Protein AF-A0A1Q3L3G5-F1 (afdb_monomer)

Radius of gyration: 11.55 Å; Cα contacts (8 Å, |Δi|>4): 108; chains: 1; bounding box: 30×20×27 Å

Secondary structure (DSSP, 8-state):
-PPPPPPPPTTS-TTEEEETTEEEE-TTT--EE--S-GGGGGTSSB--STT---B--HHHHHHTT-----

Sequence (70 aa):
MSVEMLPTVPGFTSGVVGIAPYRLQCAGCGSIETPEYLILMRTKFYGFRHGDLRRLCEACATAAGYEVTE

Foldseek 3Di:
DDADAADADPPDAPQFRDVVQTWGAAPPRRDIDRDPDPVVQVQQFDLPPDPDSGGHGPVVCVVVVGDRDD

Structure (mmCIF, N/CA/C/O backbone):
data_AF-A0A1Q3L3G5-F1
#
_entry.id   AF-A0A1Q3L3G5-F1
#
loop_
_atom_site.group_PDB
_atom_site.id
_atom_site.type_symbol
_atom_site.label_atom_id
_atom_site.label_alt_id
_atom_site.label_comp_id
_atom_site.label_asym_id
_atom_site.label_entity_id
_atom_site.label_seq_id
_atom_site.pdbx_PDB_ins_code
_atom_site.Cartn_x
_atom_site.Cartn_y
_atom_site.Cartn_z
_atom_site.occupancy
_atom_site.B_iso_or_equiv
_atom_site.auth_seq_id
_atom_site.auth_comp_id
_atom_site.auth_asym_id
_atom_site.auth_atom_id
_atom_site.pdbx_PDB_model_num
ATOM 1 N N . MET A 1 1 ? -20.693 7.837 -5.983 1.00 49.31 1 MET A N 1
ATOM 2 C CA . MET A 1 1 ? -19.527 7.785 -6.887 1.00 49.31 1 MET A CA 1
ATOM 3 C C . MET A 1 1 ? -18.864 6.440 -6.675 1.00 49.31 1 MET A C 1
ATOM 5 O O . MET A 1 1 ? -18.514 6.138 -5.542 1.00 49.31 1 MET A O 1
ATOM 9 N N . SER A 1 2 ? -18.804 5.603 -7.704 1.00 59.50 2 SER A N 1
ATOM 10 C CA . SER A 1 2 ? -18.139 4.299 -7.643 1.00 59.50 2 SER A CA 1
ATOM 11 C C . SER A 1 2 ? -16.634 4.533 -7.742 1.00 59.50 2 SER A C 1
ATOM 13 O O . SER A 1 2 ? -16.189 5.209 -8.665 1.00 59.50 2 SER A O 1
ATOM 15 N N . VAL A 1 3 ? -15.861 4.031 -6.787 1.00 76.00 3 VAL A N 1
ATOM 16 C CA . VAL A 1 3 ? -14.398 4.112 -6.819 1.00 76.00 3 VAL A CA 1
ATOM 17 C C . VAL A 1 3 ? -13.872 3.029 -7.764 1.00 76.00 3 VAL A C 1
ATOM 19 O O . VAL A 1 3 ? -14.204 1.858 -7.591 1.00 76.00 3 VAL A O 1
ATOM 22 N N . GLU A 1 4 ? -13.069 3.403 -8.761 1.00 85.69 4 GLU A N 1
ATOM 23 C CA . GLU A 1 4 ? -12.448 2.447 -9.685 1.00 85.69 4 GLU A CA 1
ATOM 24 C C . GLU A 1 4 ? -11.215 1.791 -9.043 1.00 85.69 4 GLU A C 1
ATOM 26 O O . GLU A 1 4 ? -10.247 2.462 -8.678 1.00 85.69 4 GLU A O 1
ATOM 31 N N . MET A 1 5 ? -11.253 0.464 -8.904 1.00 90.00 5 MET A N 1
ATOM 32 C CA . MET A 1 5 ? -10.166 -0.330 -8.330 1.00 90.00 5 MET A CA 1
ATOM 33 C C . MET A 1 5 ? -9.325 -0.955 -9.439 1.00 90.00 5 MET A C 1
ATOM 35 O O . MET A 1 5 ? -9.831 -1.716 -10.264 1.00 90.00 5 MET A O 1
ATOM 39 N N . LEU A 1 6 ? -8.032 -0.647 -9.439 1.00 90.88 6 LEU A N 1
ATOM 40 C CA . LEU A 1 6 ? -7.069 -1.191 -10.382 1.00 90.88 6 LEU A CA 1
ATOM 41 C C . LEU A 1 6 ? -6.637 -2.600 -9.947 1.00 90.88 6 LEU A C 1
ATOM 43 O O . LEU A 1 6 ? -6.569 -2.896 -8.748 1.00 90.88 6 LEU A O 1
ATOM 47 N N . PRO A 1 7 ? -6.309 -3.486 -10.901 1.00 90.88 7 PRO A N 1
ATOM 48 C CA . PRO A 1 7 ? -5.809 -4.811 -10.571 1.00 90.88 7 PRO A CA 1
ATOM 49 C C . PRO A 1 7 ? -4.471 -4.718 -9.832 1.00 90.88 7 PRO A C 1
ATOM 51 O O . PRO A 1 7 ? -3.587 -3.938 -10.193 1.00 90.88 7 PRO A O 1
ATOM 54 N N . THR A 1 8 ? -4.310 -5.554 -8.806 1.00 90.06 8 THR A N 1
ATOM 55 C CA . THR A 1 8 ? -3.020 -5.711 -8.125 1.00 90.06 8 THR A CA 1
ATOM 56 C C . THR A 1 8 ? -2.022 -6.403 -9.057 1.00 90.06 8 THR A C 1
ATOM 58 O O . THR A 1 8 ? -2.377 -7.354 -9.755 1.00 90.06 8 THR A O 1
ATOM 61 N N . VAL A 1 9 ? -0.769 -5.944 -9.062 1.00 88.56 9 VAL A N 1
ATOM 62 C CA . VAL A 1 9 ? 0.318 -6.547 -9.842 1.00 88.56 9 VAL A CA 1
ATOM 63 C C . VAL A 1 9 ? 0.522 -8.004 -9.390 1.00 88.56 9 VAL A C 1
ATOM 65 O O . VAL A 1 9 ? 0.682 -8.250 -8.191 1.00 88.56 9 VAL A O 1
ATOM 68 N N . PRO A 1 10 ? 0.539 -8.988 -10.311 1.00 88.62 10 PRO A N 1
ATOM 69 C CA . PRO A 1 10 ? 0.724 -10.392 -9.954 1.00 88.62 10 PRO A CA 1
ATOM 70 C C . PRO A 1 10 ? 1.997 -10.630 -9.133 1.00 88.62 10 PRO A C 1
ATOM 72 O O . PRO A 1 10 ? 3.070 -10.145 -9.484 1.00 88.62 10 PRO A O 1
ATOM 75 N N . GLY A 1 11 ? 1.876 -11.388 -8.040 1.00 83.00 11 GLY A N 1
ATOM 76 C CA . GLY A 1 11 ? 2.986 -11.671 -7.120 1.00 83.00 11 GLY A CA 1
ATOM 77 C C . GLY A 1 11 ? 3.261 -10.578 -6.079 1.00 83.00 11 GLY A C 1
ATOM 78 O O . GLY A 1 11 ? 4.122 -10.772 -5.224 1.00 83.00 11 GLY A O 1
ATOM 79 N N . PHE A 1 12 ? 2.523 -9.463 -6.105 1.00 80.62 12 PHE A N 1
ATOM 80 C CA . PHE A 1 12 ? 2.623 -8.395 -5.110 1.00 80.62 12 PHE A CA 1
ATOM 81 C C . PHE A 1 12 ? 1.437 -8.403 -4.146 1.00 80.62 12 PHE A C 1
ATOM 83 O O . PHE A 1 12 ? 0.376 -8.969 -4.410 1.00 80.62 12 PHE A O 1
ATOM 90 N N . THR A 1 13 ? 1.625 -7.768 -2.990 1.00 78.50 13 THR A N 1
ATOM 91 C CA . THR A 1 13 ? 0.558 -7.618 -1.999 1.00 78.50 13 THR A CA 1
ATOM 92 C C . THR A 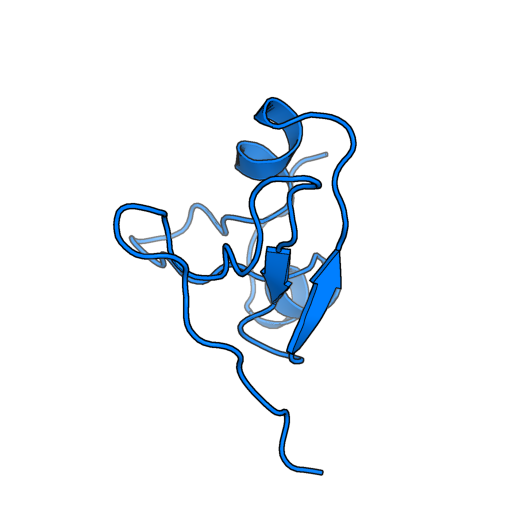1 13 ? -0.569 -6.725 -2.521 1.00 78.50 13 THR A C 1
ATOM 94 O O . THR A 1 13 ? -0.337 -5.827 -3.331 1.00 78.50 13 THR A O 1
ATOM 97 N N . SER A 1 14 ? -1.786 -6.954 -2.018 1.00 81.00 14 SER A N 1
ATOM 98 C CA . SER A 1 14 ? -2.992 -6.203 -2.382 1.00 81.00 14 SER A CA 1
ATOM 99 C C . SER A 1 14 ? -2.772 -4.685 -2.379 1.00 81.00 14 SER A C 1
ATOM 101 O O . SER A 1 14 ? -2.161 -4.118 -1.464 1.00 81.00 14 SER A O 1
ATOM 103 N N . GLY A 1 15 ? -3.263 -4.034 -3.433 1.00 83.31 15 GLY A N 1
ATOM 104 C CA . GLY A 1 15 ? -3.166 -2.590 -3.624 1.00 83.31 15 GLY A CA 1
ATOM 105 C C . GLY A 1 15 ? -1.854 -2.114 -4.249 1.00 83.31 15 GLY A C 1
ATOM 106 O O . GLY A 1 15 ? -1.727 -0.921 -4.489 1.00 83.31 15 GLY A O 1
ATOM 107 N N . VAL A 1 16 ? -0.882 -2.981 -4.556 1.00 87.25 16 VAL A N 1
ATOM 108 C CA . VAL A 1 16 ? 0.246 -2.600 -5.426 1.00 87.25 16 VAL A CA 1
ATOM 109 C C . VAL A 1 16 ? -0.229 -2.624 -6.876 1.00 87.25 16 VAL A C 1
ATOM 111 O O . VAL A 1 16 ? -0.540 -3.687 -7.401 1.00 87.25 16 VAL A O 1
ATOM 114 N N . VAL A 1 17 ? -0.273 -1.465 -7.528 1.00 91.00 17 VAL A N 1
ATOM 115 C CA . VAL A 1 17 ? -0.826 -1.274 -8.885 1.00 91.00 17 VAL A CA 1
ATOM 116 C C . VAL A 1 17 ? 0.226 -0.768 -9.887 1.00 91.00 17 VAL A C 1
ATOM 118 O O . VAL A 1 17 ? -0.086 -0.468 -11.036 1.00 91.00 17 VAL A O 1
ATOM 121 N N . GLY A 1 18 ? 1.491 -0.665 -9.464 1.00 90.25 18 GLY A N 1
ATOM 122 C CA . GLY A 1 18 ? 2.641 -0.306 -10.300 1.00 90.25 18 GLY A CA 1
ATOM 123 C C . GLY A 1 18 ? 3.965 -0.519 -9.560 1.00 90.25 18 GLY A C 1
ATOM 124 O O . GLY A 1 18 ? 3.979 -0.505 -8.330 1.00 90.25 18 GLY A O 1
ATOM 125 N N . ILE A 1 19 ? 5.060 -0.738 -10.301 1.00 85.00 19 ILE A N 1
ATOM 126 C CA . ILE A 1 19 ? 6.378 -1.130 -9.750 1.00 85.00 19 ILE A CA 1
ATOM 127 C C . ILE A 1 19 ? 7.560 -0.250 -10.202 1.00 85.00 19 ILE A C 1
ATOM 129 O O . ILE A 1 19 ? 8.634 -0.335 -9.617 1.00 85.00 19 IL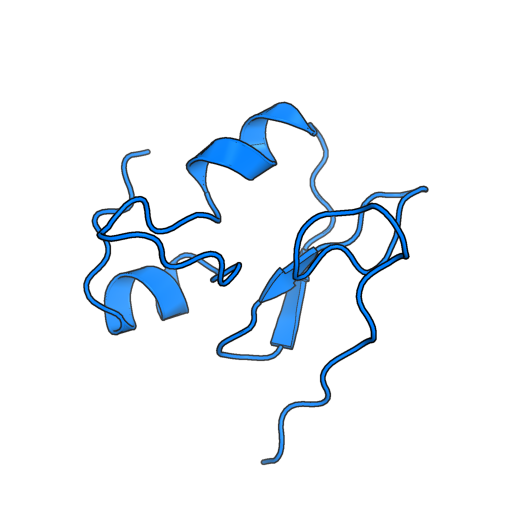E A O 1
ATOM 133 N N . ALA A 1 20 ? 7.384 0.603 -11.215 1.00 84.19 20 ALA A N 1
ATOM 134 C CA . ALA A 1 20 ? 8.423 1.503 -11.727 1.00 84.19 20 ALA A CA 1
ATOM 135 C C . ALA A 1 20 ? 7.802 2.782 -12.342 1.00 84.19 20 ALA A C 1
ATOM 137 O O . ALA A 1 20 ? 7.617 2.843 -13.558 1.00 84.19 20 ALA A O 1
ATOM 138 N N . PRO A 1 21 ? 7.444 3.798 -11.533 1.00 80.31 21 PRO A N 1
ATOM 139 C CA . PRO A 1 21 ? 7.596 3.861 -10.078 1.00 80.31 21 PRO A CA 1
ATOM 140 C C . PRO A 1 21 ? 6.556 3.002 -9.346 1.00 80.31 21 PRO A C 1
ATOM 142 O O . PRO A 1 21 ? 5.545 2.590 -9.925 1.00 80.31 21 PRO A O 1
ATOM 145 N N . TYR A 1 22 ? 6.804 2.718 -8.065 1.00 84.56 22 TYR A N 1
ATOM 146 C CA . TYR A 1 22 ? 5.818 2.026 -7.239 1.00 84.56 22 TYR A CA 1
ATOM 147 C C . TYR A 1 22 ? 4.540 2.851 -7.140 1.00 84.56 22 TYR A C 1
ATOM 149 O O . TYR A 1 22 ? 4.589 4.047 -6.873 1.00 84.56 22 TYR A O 1
ATOM 157 N N . ARG A 1 23 ? 3.393 2.204 -7.345 1.00 88.19 23 ARG A N 1
ATOM 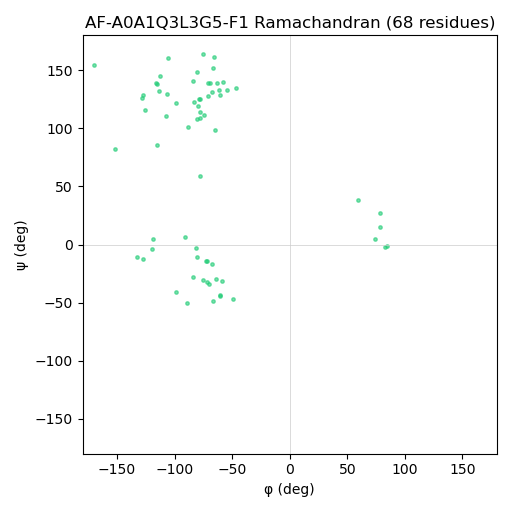158 C CA . ARG A 1 23 ? 2.076 2.822 -7.181 1.00 88.19 23 ARG A CA 1
ATOM 159 C C . ARG 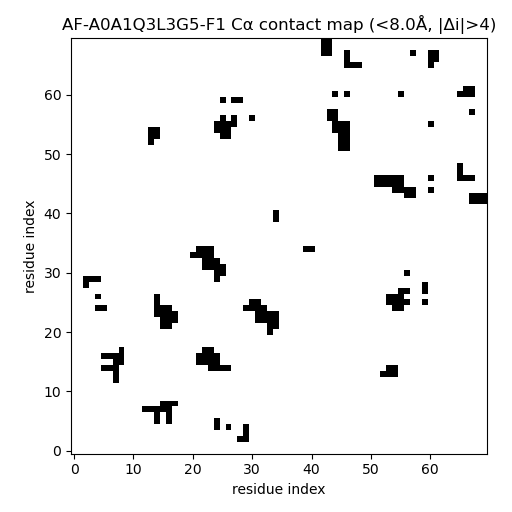A 1 23 ? 1.238 1.959 -6.266 1.00 88.19 23 ARG A C 1
ATOM 161 O O . ARG A 1 23 ? 1.109 0.754 -6.484 1.00 88.19 23 ARG A O 1
ATOM 168 N N . LEU A 1 24 ? 0.667 2.591 -5.258 1.00 86.56 24 LEU A N 1
ATOM 169 C CA . LEU A 1 24 ? -0.185 1.961 -4.270 1.00 86.56 24 LEU A CA 1
ATOM 170 C C . LEU A 1 24 ? -1.592 2.519 -4.365 1.00 86.56 24 LEU A C 1
ATOM 172 O O . LEU A 1 24 ? -1.739 3.728 -4.457 1.00 86.56 24 LEU A O 1
ATOM 176 N N . GLN A 1 25 ? -2.607 1.671 -4.275 1.00 88.88 25 GLN A N 1
ATOM 177 C CA . GLN A 1 25 ? -4.003 2.073 -4.244 1.00 88.88 25 GLN A CA 1
ATOM 178 C C . GLN A 1 25 ? -4.640 1.745 -2.890 1.00 88.88 25 GLN A C 1
ATOM 180 O O . GLN A 1 25 ? -4.513 0.630 -2.379 1.00 88.88 25 GLN A O 1
ATOM 185 N N . CYS A 1 26 ? -5.350 2.723 -2.325 1.00 87.06 26 CYS A N 1
ATOM 186 C CA . CYS A 1 26 ? -6.183 2.534 -1.143 1.00 87.06 26 CYS A CA 1
ATOM 187 C C . CYS A 1 26 ? -7.429 1.700 -1.485 1.00 87.06 26 CYS A C 1
ATOM 189 O O . CYS A 1 26 ? -8.197 2.066 -2.369 1.00 87.06 26 CYS A O 1
ATOM 191 N N . ALA A 1 27 ? -7.689 0.631 -0.738 1.00 85.69 27 ALA A N 1
ATOM 192 C CA . ALA A 1 27 ? -8.862 -0.227 -0.895 1.00 85.69 27 ALA A CA 1
ATOM 193 C C . ALA A 1 27 ? -10.179 0.415 -0.415 1.00 85.69 27 ALA A C 1
ATOM 195 O O . ALA A 1 27 ? -11.248 -0.112 -0.703 1.00 85.69 27 ALA A O 1
ATOM 196 N N . GLY A 1 28 ? -10.113 1.522 0.334 1.00 86.25 28 GLY A N 1
ATOM 197 C CA . GLY A 1 28 ? -11.293 2.239 0.826 1.00 86.25 28 GLY A CA 1
ATOM 198 C C . GLY A 1 28 ? -11.798 3.306 -0.146 1.00 86.25 28 GLY A C 1
ATOM 199 O O . GLY A 1 28 ? -12.983 3.347 -0.459 1.00 86.25 28 GLY A O 1
ATOM 200 N N . CYS A 1 29 ? -10.900 4.169 -0.627 1.00 88.31 29 CYS A N 1
ATOM 201 C CA . CYS A 1 29 ? -11.255 5.328 -1.455 1.00 88.31 29 CYS A CA 1
ATOM 202 C C . CYS A 1 29 ? -10.618 5.331 -2.852 1.00 88.31 29 CYS A C 1
ATOM 204 O O . CYS A 1 29 ? -10.900 6.232 -3.638 1.00 88.31 29 CYS A O 1
ATOM 206 N N . GLY A 1 30 ? -9.756 4.359 -3.171 1.00 88.94 30 GLY A N 1
ATOM 207 C CA . GLY A 1 30 ? -9.105 4.230 -4.479 1.00 88.94 30 GLY A CA 1
ATOM 208 C C . GLY A 1 30 ? -7.995 5.239 -4.754 1.00 88.94 30 GLY A C 1
ATOM 209 O O . GLY A 1 30 ? -7.451 5.236 -5.858 1.00 88.94 30 GLY A O 1
ATOM 210 N N . SER A 1 31 ? -7.638 6.084 -3.780 1.00 88.44 31 SER A N 1
ATOM 211 C CA . SER A 1 31 ? -6.542 7.046 -3.915 1.00 88.44 31 SER A CA 1
ATOM 212 C C . SER A 1 31 ? -5.229 6.336 -4.232 1.00 88.44 31 SER A C 1
ATOM 214 O O . SER A 1 31 ? -4.938 5.292 -3.640 1.00 88.44 31 SER A O 1
ATOM 216 N N . ILE A 1 32 ? -4.430 6.921 -5.128 1.00 88.31 32 ILE A N 1
ATOM 217 C CA . ILE A 1 32 ? -3.140 6.365 -5.535 1.00 88.31 32 ILE A CA 1
ATOM 218 C C . ILE A 1 32 ? -2.001 7.178 -4.926 1.00 88.31 32 ILE A C 1
ATOM 220 O O . ILE A 1 32 ? -1.958 8.394 -5.085 1.00 88.31 32 ILE A O 1
ATOM 224 N N . GLU A 1 33 ? -1.058 6.495 -4.286 1.00 83.75 33 GLU A N 1
ATOM 225 C CA . GLU A 1 33 ? 0.185 7.073 -3.777 1.00 83.75 33 GLU A CA 1
ATOM 226 C C . GLU A 1 33 ? 1.387 6.518 -4.550 1.00 83.75 33 GLU A C 1
ATOM 228 O O . GLU A 1 33 ? 1.394 5.357 -4.967 1.00 83.75 33 GLU A O 1
ATOM 233 N N . THR A 1 34 ? 2.404 7.359 -4.747 1.00 85.50 34 THR A N 1
ATOM 234 C CA . THR A 1 34 ? 3.687 6.987 -5.359 1.00 85.50 34 THR A CA 1
ATOM 235 C C . THR A 1 34 ? 4.785 7.140 -4.306 1.00 85.50 34 THR A C 1
ATOM 237 O O . THR A 1 34 ? 5.364 8.219 -4.191 1.00 85.50 34 THR A O 1
ATOM 240 N N . PRO A 1 35 ? 5.023 6.117 -3.469 1.00 74.44 35 PRO A N 1
ATOM 241 C CA . PRO A 1 35 ? 5.970 6.222 -2.367 1.00 74.44 35 PRO A CA 1
ATOM 242 C C . PRO A 1 35 ? 7.417 6.272 -2.868 1.00 74.44 35 PRO A C 1
ATOM 244 O O . PRO A 1 35 ? 7.809 5.503 -3.746 1.00 74.44 35 PRO A O 1
ATOM 247 N N . GLU A 1 36 ? 8.227 7.130 -2.246 1.00 68.50 36 GLU A N 1
ATOM 248 C CA . GLU A 1 36 ? 9.663 7.254 -2.541 1.00 68.50 36 GLU A CA 1
ATOM 249 C C . GLU A 1 36 ? 10.489 6.090 -1.964 1.00 68.50 36 GLU A C 1
ATOM 251 O O . GLU A 1 36 ? 11.483 5.681 -2.561 1.00 68.50 36 GLU A O 1
ATOM 256 N N . TYR A 1 37 ? 10.056 5.500 -0.839 1.00 64.00 37 TYR A N 1
ATOM 257 C CA . TYR A 1 37 ? 10.751 4.392 -0.171 1.00 64.00 37 TYR A CA 1
ATOM 258 C C . TYR A 1 37 ? 9.822 3.205 0.108 1.00 64.00 37 TYR A C 1
ATOM 260 O O . TYR A 1 37 ? 8.812 3.316 0.803 1.00 64.00 37 TYR A O 1
ATOM 268 N N . LEU A 1 38 ? 10.231 2.023 -0.362 1.00 58.66 38 LEU A N 1
ATOM 269 C CA . LEU A 1 38 ? 9.501 0.752 -0.237 1.00 58.66 38 LEU A CA 1
ATOM 270 C C . LEU A 1 38 ? 9.233 0.344 1.225 1.00 58.66 38 LEU A C 1
ATOM 272 O O . LEU A 1 38 ? 8.218 -0.278 1.527 1.00 58.66 38 LEU A O 1
ATOM 276 N N . ILE A 1 39 ? 10.132 0.715 2.142 1.00 54.75 39 ILE A N 1
ATOM 277 C CA . ILE A 1 39 ? 10.045 0.394 3.576 1.00 54.75 39 ILE A CA 1
ATOM 278 C C . ILE A 1 39 ? 8.917 1.171 4.275 1.00 54.75 39 ILE A C 1
ATOM 280 O O . ILE A 1 39 ? 8.233 0.597 5.122 1.00 54.75 39 ILE A O 1
ATOM 284 N N . LEU A 1 40 ? 8.633 2.413 3.860 1.00 51.69 40 LEU A N 1
ATOM 285 C CA . LEU A 1 40 ? 7.524 3.217 4.401 1.00 51.69 40 LEU A CA 1
ATOM 286 C C . LEU A 1 40 ? 6.144 2.636 4.033 1.00 51.69 40 LEU A C 1
ATOM 288 O O . LEU A 1 40 ? 5.141 2.921 4.685 1.00 51.69 40 LEU A O 1
ATOM 292 N N . MET A 1 41 ? 6.085 1.749 3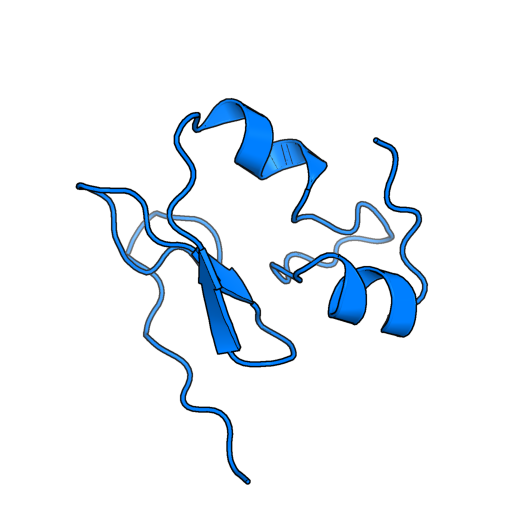.031 1.00 52.78 41 MET A N 1
ATOM 293 C CA . MET A 1 41 ? 4.853 1.064 2.631 1.00 52.78 41 MET A CA 1
ATOM 294 C C . MET A 1 41 ? 4.377 -0.002 3.627 1.00 52.78 41 MET A C 1
ATOM 296 O O . MET A 1 41 ? 3.247 -0.481 3.475 1.00 52.78 41 MET A O 1
ATOM 300 N N . ARG A 1 42 ? 5.224 -0.420 4.584 1.00 50.75 42 ARG A N 1
ATOM 301 C CA . ARG A 1 42 ? 4.867 -1.385 5.639 1.00 50.75 42 ARG A CA 1
ATOM 302 C C . ARG A 1 42 ? 4.172 -0.731 6.835 1.00 50.75 42 ARG A C 1
ATOM 304 O O . ARG A 1 42 ? 3.372 -1.406 7.467 1.00 50.75 42 ARG A O 1
ATOM 311 N N . THR A 1 43 ? 4.443 0.542 7.117 1.00 47.56 43 THR A N 1
ATOM 312 C CA . THR A 1 43 ? 3.931 1.236 8.311 1.00 47.56 43 THR A CA 1
ATOM 313 C C . THR A 1 43 ? 2.696 2.087 8.026 1.00 47.56 43 THR A C 1
ATOM 315 O O . THR A 1 43 ? 1.744 2.029 8.790 1.00 47.56 43 THR A O 1
ATOM 318 N 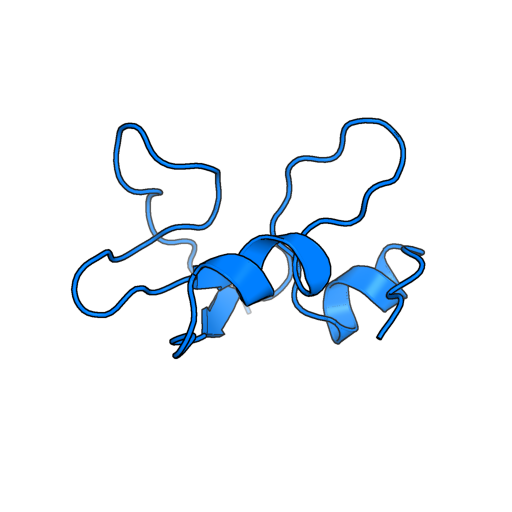N . LYS A 1 44 ? 2.638 2.804 6.893 1.00 51.03 44 LYS A N 1
ATOM 319 C CA . LYS A 1 44 ? 1.533 3.752 6.626 1.00 51.03 44 LYS A CA 1
ATOM 320 C C . LYS A 1 44 ? 0.229 3.142 6.104 1.00 51.03 44 LYS A C 1
ATOM 322 O O . LYS A 1 44 ? -0.777 3.833 6.011 1.00 51.03 44 LYS A O 1
ATOM 327 N N . PHE A 1 45 ? 0.250 1.869 5.718 1.00 55.62 45 PHE A N 1
ATOM 328 C CA . PHE A 1 45 ? -0.774 1.306 4.834 1.00 55.62 45 PHE A CA 1
ATOM 329 C C . PHE A 1 45 ? -1.371 -0.028 5.269 1.00 55.62 45 PHE A C 1
ATOM 331 O O . PHE A 1 45 ? -2.354 -0.466 4.672 1.00 55.62 45 PHE A O 1
ATOM 338 N N . TYR A 1 46 ? -0.785 -0.682 6.268 1.00 58.22 46 TYR A N 1
ATOM 339 C CA . TYR A 1 46 ? -1.329 -1.909 6.829 1.00 58.22 46 TYR A CA 1
ATOM 340 C C . TYR A 1 46 ? -1.907 -1.582 8.194 1.00 58.22 46 TYR A C 1
ATOM 342 O O . TYR A 1 46 ? -1.166 -1.311 9.135 1.00 58.22 46 TYR A O 1
ATOM 350 N N . GLY A 1 47 ? -3.232 -1.634 8.310 1.00 51.72 47 GLY A N 1
ATOM 351 C CA . GLY A 1 47 ? -3.857 -1.741 9.617 1.00 51.72 47 GLY A CA 1
ATOM 352 C C . GLY A 1 47 ? -3.454 -3.077 10.214 1.00 51.72 47 GLY A C 1
ATOM 353 O O . GLY A 1 47 ? -4.022 -4.104 9.856 1.00 51.72 47 GLY A O 1
ATOM 354 N N . PHE A 1 48 ? -2.457 -3.097 11.095 1.00 52.12 48 PHE A N 1
ATOM 355 C CA . PHE A 1 48 ? -2.020 -4.327 11.751 1.00 52.12 48 PHE A CA 1
ATOM 356 C C . PHE A 1 48 ? -2.998 -4.694 12.880 1.00 52.12 48 PHE A C 1
ATOM 358 O O . PHE A 1 48 ? -2.637 -4.794 14.047 1.00 52.12 48 PHE A O 1
ATOM 365 N N . ARG A 1 49 ? -4.276 -4.883 12.538 1.00 51.53 49 ARG A N 1
ATOM 366 C CA . ARG A 1 49 ? -5.280 -5.454 13.434 1.00 51.53 49 ARG A CA 1
ATOM 367 C C . ARG A 1 49 ? -5.938 -6.647 12.749 1.00 51.53 49 ARG A C 1
ATOM 369 O O . ARG A 1 49 ? -6.611 -6.512 11.735 1.00 51.53 49 ARG A O 1
ATOM 376 N N . HIS A 1 50 ? -5.740 -7.823 13.342 1.00 52.16 50 HIS A N 1
ATOM 377 C CA . HIS A 1 50 ? -6.528 -9.036 13.092 1.00 52.16 50 HIS A CA 1
ATOM 378 C C . HIS A 1 50 ? -6.551 -9.575 11.646 1.00 52.16 50 HIS A C 1
ATOM 380 O O . HIS A 1 50 ? -7.572 -10.090 11.201 1.00 52.16 50 HIS A O 1
ATOM 386 N N . GLY A 1 51 ? -5.430 -9.521 10.919 1.00 58.31 51 GLY A N 1
ATOM 387 C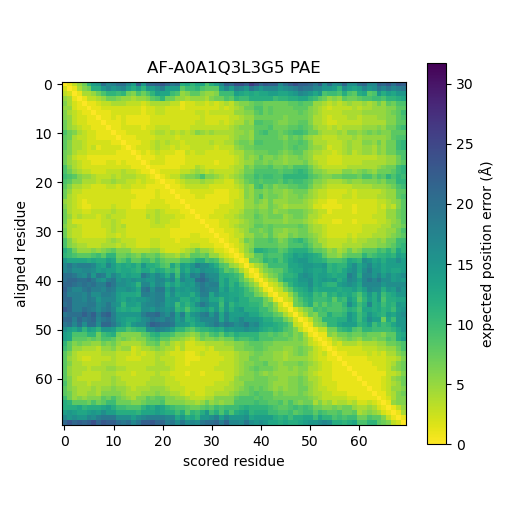 CA . GLY A 1 51 ? -5.316 -10.197 9.616 1.00 58.31 51 GLY A CA 1
ATOM 388 C C . GLY A 1 51 ? -5.980 -9.466 8.447 1.00 58.31 51 GLY A C 1
ATOM 389 O O . GLY A 1 51 ? -6.167 -10.060 7.386 1.00 58.31 51 GLY A O 1
ATOM 390 N N . ASP A 1 52 ? -6.312 -8.185 8.614 1.00 66.88 52 ASP A N 1
ATOM 391 C CA . ASP A 1 52 ? -6.761 -7.354 7.505 1.00 66.88 52 ASP A CA 1
ATOM 392 C C . ASP A 1 52 ? -5.579 -6.973 6.599 1.00 66.88 52 ASP A C 1
ATOM 394 O O . ASP A 1 52 ? -4.676 -6.232 6.984 1.00 66.88 52 ASP A O 1
ATOM 398 N N . LEU A 1 53 ? -5.572 -7.521 5.383 1.00 69.12 53 LEU A N 1
ATOM 399 C CA . LEU A 1 53 ? -4.537 -7.272 4.375 1.00 69.12 53 LEU A CA 1
ATOM 400 C C . LEU A 1 53 ? -4.885 -6.097 3.449 1.00 69.12 53 LEU A C 1
ATOM 402 O O . LEU A 1 53 ? -4.194 -5.880 2.447 1.00 69.12 53 LEU A O 1
ATOM 406 N N . ARG A 1 54 ? -5.971 -5.362 3.726 1.00 75.69 54 ARG A N 1
ATOM 407 C CA . ARG A 1 54 ? -6.349 -4.196 2.930 1.00 75.69 54 ARG A CA 1
ATOM 408 C C . ARG A 1 54 ? -5.323 -3.090 3.114 1.00 75.69 54 ARG A C 1
ATOM 410 O O . ARG A 1 54 ? -4.990 -2.685 4.225 1.00 75.69 54 ARG A O 1
ATOM 417 N N . ARG A 1 55 ? -4.886 -2.551 1.981 1.00 80.62 55 ARG A N 1
ATOM 418 C CA . ARG A 1 55 ? -4.072 -1.345 1.920 1.00 80.62 55 ARG A CA 1
ATOM 419 C C . ARG A 1 55 ? -4.979 -0.130 2.064 1.00 80.62 55 ARG A C 1
ATOM 421 O O . ARG A 1 55 ? -5.726 0.156 1.136 1.00 80.62 55 ARG A O 1
ATOM 428 N N . LEU A 1 56 ? -4.945 0.575 3.190 1.00 80.25 56 LEU A N 1
ATOM 429 C CA . LEU A 1 56 ? -5.762 1.777 3.409 1.00 80.25 56 LEU A CA 1
ATOM 430 C C . LEU A 1 56 ? -4.869 3.004 3.579 1.00 80.25 56 LEU A C 1
ATOM 432 O O . LEU A 1 56 ? -3.844 2.922 4.244 1.00 80.25 56 LEU A O 1
ATOM 436 N N . CYS A 1 57 ? -5.257 4.139 2.993 1.00 81.25 57 CYS A N 1
ATOM 437 C CA . CYS A 1 57 ? -4.660 5.422 3.359 1.00 81.25 57 CYS A CA 1
ATOM 438 C C . CYS A 1 57 ? -5.017 5.769 4.810 1.00 81.25 57 CYS A C 1
ATOM 440 O O . CYS A 1 57 ? -6.001 5.250 5.338 1.00 81.25 57 CYS A O 1
ATOM 442 N N . GLU A 1 58 ? -4.269 6.683 5.424 1.00 77.31 58 GLU A N 1
ATOM 443 C CA . GLU A 1 58 ? -4.450 7.093 6.822 1.00 77.31 58 GLU A CA 1
ATOM 444 C C . GLU A 1 58 ? -5.910 7.435 7.163 1.00 77.31 58 GLU A C 1
ATOM 446 O O . GLU A 1 58 ? -6.465 6.899 8.115 1.00 77.31 58 GLU A O 1
ATOM 451 N N . ALA A 1 59 ? -6.588 8.226 6.327 1.00 81.38 59 ALA A N 1
ATOM 452 C CA . ALA A 1 59 ? -7.992 8.576 6.550 1.00 81.38 59 ALA A CA 1
ATOM 453 C C . ALA A 1 59 ? -8.920 7.345 6.566 1.00 81.38 59 ALA A C 1
ATOM 455 O O . ALA A 1 59 ? -9.786 7.225 7.434 1.00 81.38 59 ALA A O 1
ATOM 456 N N . CYS A 1 60 ? -8.738 6.408 5.629 1.00 84.12 60 CYS A N 1
ATOM 457 C CA . CYS A 1 60 ? -9.521 5.172 5.585 1.00 84.12 60 CYS A CA 1
ATOM 458 C C . CYS A 1 60 ? -9.136 4.198 6.706 1.00 84.12 60 CYS A C 1
ATOM 460 O O . CYS A 1 60 ? -10.000 3.471 7.187 1.00 84.12 60 CYS A O 1
ATOM 462 N N . ALA A 1 61 ? -7.870 4.187 7.124 1.00 79.94 61 ALA A N 1
ATOM 463 C CA . ALA A 1 61 ? -7.377 3.392 8.239 1.00 79.94 61 ALA A CA 1
ATOM 464 C C . ALA A 1 61 ? -7.985 3.871 9.566 1.00 79.94 61 ALA A C 1
ATOM 466 O O . ALA A 1 61 ? -8.577 3.073 10.291 1.00 79.94 61 ALA A O 1
ATOM 467 N N . THR A 1 62 ? -7.952 5.179 9.828 1.00 80.06 62 THR A N 1
ATOM 468 C CA . THR A 1 62 ? -8.586 5.806 10.995 1.00 80.06 62 THR A CA 1
ATOM 469 C C . THR A 1 62 ? -10.099 5.581 10.997 1.00 80.06 62 THR A C 1
ATOM 471 O O . THR A 1 62 ? -10.660 5.186 12.016 1.00 80.06 62 THR A O 1
ATOM 474 N N . ALA A 1 63 ? -10.770 5.737 9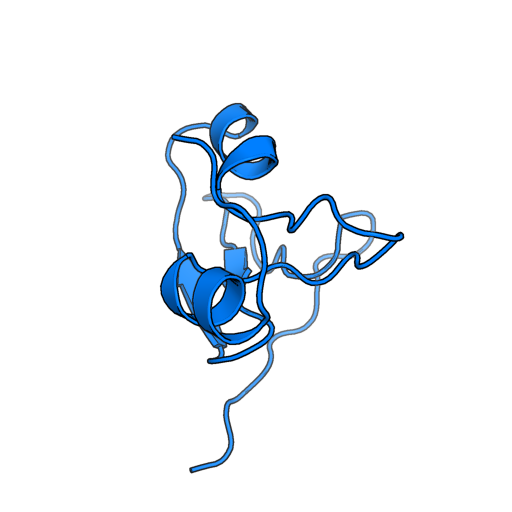.848 1.00 83.31 63 ALA A N 1
ATOM 475 C CA . ALA A 1 63 ? -12.204 5.456 9.724 1.00 83.31 63 ALA A CA 1
ATOM 476 C C . ALA A 1 63 ? -12.552 3.972 9.958 1.00 83.31 63 ALA A C 1
ATOM 478 O O . ALA A 1 63 ? -13.641 3.662 10.439 1.00 83.31 63 ALA A O 1
ATOM 479 N N . ALA A 1 64 ? -11.630 3.058 9.642 1.00 79.62 64 ALA A N 1
ATOM 480 C CA . ALA A 1 64 ? -11.752 1.630 9.929 1.00 79.62 64 ALA A CA 1
ATOM 481 C C . ALA A 1 64 ? -11.365 1.258 11.377 1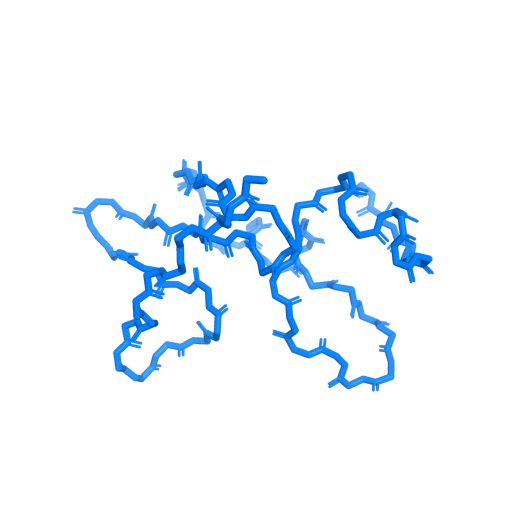.00 79.62 64 ALA A C 1
ATOM 483 O O . ALA A 1 64 ? -11.491 0.093 11.755 1.00 79.62 64 ALA A O 1
ATOM 484 N N . GLY A 1 65 ? -10.916 2.222 12.191 1.00 78.25 65 GLY A N 1
ATOM 485 C CA . GLY A 1 65 ? -10.524 2.007 13.585 1.00 78.25 65 GLY A CA 1
ATOM 486 C C . GLY A 1 65 ? -9.134 1.387 13.761 1.00 78.25 65 GLY A C 1
ATOM 487 O O . GLY A 1 65 ? -8.904 0.678 14.746 1.00 78.25 65 GLY A O 1
ATOM 488 N N . TYR A 1 66 ? -8.222 1.602 12.808 1.00 75.12 66 TYR A N 1
ATOM 489 C CA . TYR A 1 66 ? -6.819 1.209 12.941 1.00 75.12 66 TYR A CA 1
ATOM 490 C C . TYR A 1 66 ? -6.015 2.267 13.692 1.00 75.12 66 TYR A C 1
ATOM 492 O O . TYR A 1 66 ? -6.181 3.464 13.467 1.00 75.12 66 TYR A O 1
ATOM 500 N N . GLU A 1 67 ? -5.107 1.811 14.552 1.00 65.75 67 GLU A N 1
ATOM 501 C CA . GLU A 1 67 ? -4.079 2.665 15.141 1.00 65.75 67 GLU A CA 1
ATOM 502 C C . GLU A 1 67 ? -2.985 2.880 14.092 1.00 65.75 67 GLU A C 1
ATOM 504 O O . GLU A 1 67 ? -2.262 1.949 13.734 1.00 65.75 67 GLU A O 1
ATOM 509 N N . VAL A 1 68 ? -2.905 4.095 13.551 1.00 61.22 68 VAL A N 1
ATOM 510 C CA . VAL A 1 68 ? -1.809 4.505 12.670 1.00 61.22 68 VAL A CA 1
ATOM 511 C C . VAL A 1 68 ? -0.707 5.050 13.571 1.00 61.22 68 VAL A C 1
ATOM 513 O O . VAL A 1 68 ? -0.822 6.153 14.096 1.00 61.22 68 VAL A O 1
ATOM 516 N N . THR A 1 69 ? 0.326 4.252 13.827 1.00 53.06 69 THR A N 1
ATOM 517 C CA . THR A 1 69 ? 1.524 4.724 14.531 1.00 53.06 69 THR A CA 1
ATOM 518 C C . THR A 1 69 ? 2.451 5.400 13.526 1.00 53.06 69 THR A C 1
ATOM 520 O O . THR A 1 69 ? 2.817 4.762 12.534 1.00 53.06 69 THR A O 1
ATOM 523 N N . GLU A 1 70 ? 2.786 6.669 13.773 1.00 50.50 70 GLU A N 1
ATOM 524 C CA . GLU A 1 70 ? 3.739 7.460 12.974 1.00 50.50 70 GLU A CA 1
ATOM 525 C C . GLU A 1 70 ? 5.138 6.831 12.888 1.00 50.50 70 GLU A C 1
ATOM 527 O O . GLU A 1 70 ? 5.624 6.289 13.909 1.00 50.50 70 GLU A O 1
#

pLDDT: mean 74.6, std 14.14, range [47.56, 91.0]

Mean predicted aligned error: 7.09 Å

Solvent-accessible surface area (backbone atoms only — not comparable to full-atom values): 4345 Å² total; per-residue (Å²): 134,85,68,74,78,78,71,50,43,88,96,55,63,65,33,30,59,42,78,87,68,40,27,37,32,19,73,76,74,41,53,73,46,70,66,93,50,79,73,60,60,64,55,62,24,46,39,91,56,92,84,51,70,57,24,24,46,62,72,49,27,49,74,71,70,35,84,80,69,133